Protein AF-A0A378AB92-F1 (afdb_monomer_lite)

pLDDT: mean 89.18, std 12.91, range [37.88, 97.5]

Radius of gyration: 15.55 Å; chains: 1; bounding box: 44×21×36 Å

Sequence (71 aa):
MSRYHVSSSEGQYEKDSGEQVLANKLGIATSDEMDEAELVLLEQLYQSVFEEQFPEGQLSVAMLKSWHRRC

InterPro domains:
  IPR036597 Fido-like domain superfamily [G3DSA:1.10.3290.10] (3-71)

Secondary structure (DSSP, 8-state):
--SS---SGGGPBPTTSTTSSB--TT----HHHHHHHHHHHHHHHHIIIIII----S---HHHHHHHHTT-

Organism: Klebsiella pneumoniae (NCBI:txid573)

Structure (mmCIF, N/CA/C/O backbone):
data_AF-A0A378AB92-F1
#
_entry.id   AF-A0A378AB92-F1
#
loop_
_atom_site.group_PDB
_atom_site.id
_atom_site.type_symbol
_atom_site.label_atom_id
_atom_site.label_alt_id
_atom_site.label_comp_id
_atom_site.label_asym_id
_atom_site.label_entity_id
_atom_site.label_seq_id
_atom_site.pdbx_PDB_ins_code
_atom_site.Cartn_x
_atom_site.Cartn_y
_atom_site.Cartn_z
_atom_site.occupancy
_atom_site.B_iso_or_equiv
_atom_site.auth_seq_id
_atom_site.auth_comp_id
_atom_site.auth_asym_id
_atom_site.auth_atom_id
_atom_site.pdbx_PDB_model_num
ATOM 1 N N . MET A 1 1 ? -25.649 -0.046 -0.597 1.00 37.88 1 MET A N 1
ATOM 2 C CA . MET A 1 1 ? -25.700 -1.449 -1.067 1.00 37.88 1 MET A CA 1
ATOM 3 C C . MET A 1 1 ? -24.753 -1.605 -2.247 1.00 37.88 1 MET A C 1
ATOM 5 O O . MET A 1 1 ? -25.003 -1.012 -3.291 1.00 37.88 1 MET A O 1
ATOM 9 N N . SER A 1 2 ? -23.640 -2.320 -2.056 1.00 48.53 2 SER A N 1
ATOM 10 C CA . SER A 1 2 ? -22.657 -2.574 -3.118 1.00 48.53 2 SER A CA 1
ATOM 11 C C . SER A 1 2 ? -23.255 -3.505 -4.178 1.00 48.53 2 SER A C 1
ATOM 13 O O . SER A 1 2 ? -23.816 -4.545 -3.844 1.00 48.53 2 SER A O 1
ATOM 15 N N . ARG A 1 3 ? -23.147 -3.127 -5.460 1.00 61.38 3 ARG A N 1
ATOM 16 C CA . ARG A 1 3 ? -23.619 -3.922 -6.615 1.00 61.38 3 ARG A CA 1
ATOM 17 C C . ARG A 1 3 ? -22.798 -5.194 -6.855 1.00 61.38 3 ARG A C 1
ATOM 19 O O . ARG A 1 3 ? -23.201 -6.018 -7.669 1.00 61.38 3 ARG A O 1
ATOM 26 N N . TYR A 1 4 ? -21.676 -5.351 -6.156 1.00 61.97 4 TYR A N 1
ATOM 27 C CA . TYR A 1 4 ? -20.774 -6.484 -6.289 1.00 61.97 4 TYR A CA 1
ATOM 28 C C . TYR A 1 4 ? -20.548 -7.101 -4.912 1.00 61.97 4 TYR A C 1
ATOM 30 O O . TYR A 1 4 ? -20.009 -6.456 -4.012 1.00 61.97 4 TYR A O 1
ATOM 38 N N . HIS A 1 5 ? -20.994 -8.345 -4.746 1.00 55.84 5 HIS A N 1
ATOM 39 C CA . HIS A 1 5 ? -20.635 -9.154 -3.591 1.00 55.84 5 HIS A CA 1
ATOM 40 C C . HIS A 1 5 ? -19.270 -9.783 -3.870 1.00 55.84 5 HIS A C 1
ATOM 42 O O . HIS A 1 5 ? -19.154 -10.679 -4.705 1.00 55.84 5 HIS A O 1
ATOM 48 N N . VAL A 1 6 ? -18.234 -9.269 -3.211 1.00 63.34 6 VAL A N 1
ATOM 49 C CA . VAL A 1 6 ? -16.893 -9.852 -3.248 1.00 63.34 6 VAL A CA 1
ATOM 50 C C . VAL A 1 6 ? -16.840 -10.882 -2.125 1.00 63.34 6 VAL A C 1
ATOM 52 O O . VAL A 1 6 ? -16.788 -10.527 -0.954 1.00 63.34 6 VAL A O 1
ATOM 55 N N . SER A 1 7 ? -16.944 -12.164 -2.475 1.00 58.22 7 SER A N 1
ATOM 56 C CA . SER A 1 7 ? -16.942 -13.268 -1.504 1.00 58.22 7 SER A CA 1
ATOM 57 C C . SER A 1 7 ? -15.538 -13.641 -1.008 1.00 58.22 7 SER A C 1
ATOM 59 O O . SER A 1 7 ? -15.410 -14.500 -0.138 1.00 58.22 7 SER A O 1
ATOM 61 N N . SER A 1 8 ? -14.483 -13.059 -1.590 1.00 66.12 8 SER A N 1
ATOM 62 C CA . SER A 1 8 ? -13.093 -13.250 -1.166 1.00 66.12 8 SER A CA 1
ATOM 63 C C . SER A 1 8 ? -12.728 -12.296 -0.023 1.00 66.12 8 SER A C 1
ATOM 65 O O . SER A 1 8 ? -13.418 -11.312 0.243 1.00 66.12 8 SER A O 1
ATOM 67 N N . SER A 1 9 ? -11.601 -12.568 0.639 1.00 70.00 9 SER A N 1
ATOM 68 C CA . SER A 1 9 ? -11.038 -11.699 1.681 1.00 70.00 9 SER A CA 1
ATOM 69 C C . SER A 1 9 ? -10.734 -10.275 1.196 1.00 70.00 9 SER A C 1
ATOM 71 O O . SER A 1 9 ? -10.591 -9.378 2.011 1.00 70.00 9 SER A O 1
ATOM 73 N N . GLU A 1 10 ? -10.664 -10.051 -0.118 1.00 70.69 10 GLU A N 1
ATOM 74 C CA . GLU A 1 10 ? -10.364 -8.750 -0.732 1.00 70.69 10 GLU A CA 1
ATOM 75 C C . GLU A 1 10 ? -11.491 -7.720 -0.557 1.00 70.69 10 GLU A C 1
ATOM 77 O O . GLU A 1 10 ? -11.256 -6.528 -0.707 1.00 70.69 10 GLU A O 1
ATOM 82 N N . GLY A 1 11 ? -12.713 -8.165 -0.251 1.00 81.00 11 GLY A N 1
ATOM 83 C CA . GLY A 1 11 ? -13.841 -7.282 0.061 1.00 81.00 11 GLY A CA 1
ATOM 84 C C . GLY A 1 11 ? -14.115 -7.129 1.555 1.00 81.00 11 GLY A C 1
ATOM 85 O O . GLY A 1 11 ? -15.141 -6.558 1.919 1.00 81.00 11 GLY A O 1
ATOM 86 N N . GLN A 1 12 ? -13.268 -7.703 2.414 1.00 90.19 12 GLN A N 1
ATOM 87 C CA . GLN A 1 12 ? -13.453 -7.657 3.860 1.00 90.19 12 GLN A CA 1
ATOM 88 C C . GLN A 1 12 ? -12.818 -6.400 4.443 1.00 90.19 12 GLN A C 1
ATOM 90 O O . GLN A 1 12 ? -11.784 -5.929 3.973 1.00 90.19 12 GLN A O 1
ATOM 95 N N . TYR A 1 13 ? -13.441 -5.891 5.497 1.00 93.38 13 TYR A N 1
ATOM 96 C CA . TYR A 1 13 ? -12.930 -4.777 6.278 1.00 93.38 13 TYR A CA 1
ATOM 97 C C . TYR A 1 13 ? -12.202 -5.287 7.512 1.00 93.38 13 TYR A C 1
ATOM 99 O O . TYR A 1 13 ? -12.553 -6.341 8.050 1.00 93.38 13 TYR A O 1
ATOM 107 N N . GLU A 1 14 ? -11.207 -4.530 7.963 1.00 95.56 14 GLU A N 1
ATOM 108 C CA . GLU A 1 14 ? -10.503 -4.846 9.196 1.00 95.56 14 GLU A CA 1
ATOM 109 C C . GLU A 1 14 ? -11.453 -4.706 10.385 1.00 95.56 14 GLU A C 1
ATOM 111 O O . GLU A 1 14 ? -12.372 -3.872 10.386 1.00 95.56 14 GLU A O 1
ATOM 116 N N . LYS A 1 15 ? -11.258 -5.541 11.404 1.00 93.19 15 LYS A N 1
ATOM 117 C CA . LYS A 1 15 ? -12.079 -5.464 12.608 1.00 93.19 15 LYS A CA 1
ATOM 118 C C . LYS A 1 15 ? -11.939 -4.072 13.239 1.00 93.19 15 LYS A C 1
ATOM 120 O O . LYS A 1 15 ? -10.862 -3.496 13.259 1.00 93.19 15 LYS A O 1
ATOM 125 N N . ASP A 1 16 ? -13.047 -3.542 13.754 1.00 93.25 16 ASP A N 1
ATOM 126 C CA . ASP A 1 16 ? -13.109 -2.245 14.443 1.00 93.25 16 ASP A CA 1
ATOM 127 C C . ASP A 1 16 ? -12.821 -1.018 13.540 1.00 93.25 16 ASP A C 1
ATOM 129 O O . ASP A 1 16 ? -12.773 0.105 14.031 1.00 93.25 16 ASP A O 1
ATOM 133 N N . SER A 1 17 ? -12.745 -1.201 12.212 1.00 92.56 17 SER A N 1
ATOM 134 C CA . SER A 1 17 ? -12.490 -0.119 11.239 1.00 92.56 17 SER A CA 1
ATOM 135 C C . SER A 1 17 ? -13.713 0.679 10.780 1.00 92.56 17 SER A C 1
ATOM 137 O O . SER A 1 17 ? -13.588 1.627 10.007 1.00 92.56 17 SER A O 1
ATOM 139 N N . GLY A 1 18 ? -14.924 0.279 11.178 1.00 92.00 18 GLY A N 1
ATOM 140 C CA . GLY A 1 18 ? -16.155 0.931 10.710 1.00 92.00 18 GLY A CA 1
ATOM 141 C C . GLY A 1 18 ? -16.346 0.874 9.187 1.00 92.00 18 GLY A C 1
ATOM 142 O O . GLY A 1 18 ? -16.879 1.815 8.600 1.00 92.00 18 GLY A O 1
ATOM 143 N N . GLU A 1 19 ? -15.881 -0.205 8.547 1.00 91.69 19 GLU A N 1
ATOM 144 C CA . GLU A 1 19 ? -15.913 -0.386 7.087 1.00 91.69 19 GLU A CA 1
ATOM 145 C C . GLU A 1 19 ? -15.114 0.678 6.307 1.00 91.69 19 GLU A C 1
ATOM 147 O O . GLU A 1 19 ? -15.395 0.943 5.138 1.00 91.69 19 GLU A O 1
ATOM 152 N N . GLN A 1 20 ? -14.125 1.311 6.950 1.00 92.00 20 GLN A N 1
ATOM 153 C CA . GLN A 1 20 ? -13.269 2.327 6.322 1.00 92.00 20 GLN A CA 1
ATOM 154 C C . GLN A 1 20 ? -11.920 1.777 5.859 1.00 92.00 20 GLN A C 1
ATOM 156 O O . GLN A 1 20 ? -11.325 2.325 4.935 1.00 92.00 20 GLN A O 1
ATOM 161 N N . VAL A 1 21 ? -11.445 0.691 6.472 1.00 94.25 21 VAL A N 1
ATOM 162 C CA . VAL 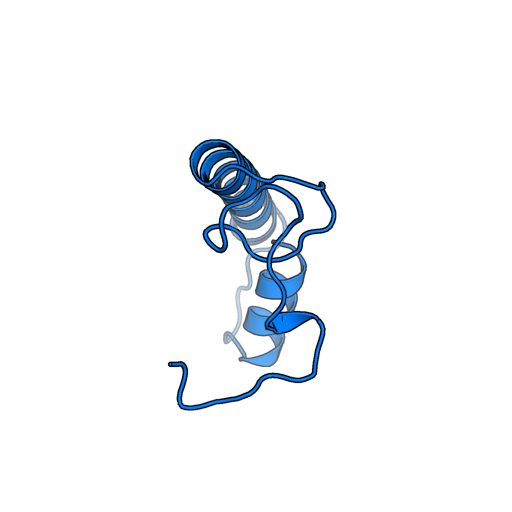A 1 21 ? -10.133 0.103 6.180 1.00 94.25 21 VAL A CA 1
ATOM 163 C C . VAL A 1 21 ? -10.310 -1.352 5.777 1.00 94.25 21 VAL A C 1
ATOM 165 O O . VAL A 1 21 ? -11.009 -2.112 6.451 1.00 94.25 21 VAL A O 1
ATOM 168 N N . LEU A 1 22 ? -9.703 -1.745 4.658 1.00 93.50 22 LEU A N 1
ATOM 169 C CA . LEU A 1 22 ? -9.720 -3.135 4.205 1.00 93.50 22 LEU A CA 1
ATOM 170 C C . LEU A 1 22 ? -8.910 -4.026 5.154 1.00 93.50 22 LEU A C 1
ATOM 172 O O . LEU A 1 22 ? -7.943 -3.584 5.780 1.00 93.50 22 LEU A O 1
ATOM 176 N N . ALA A 1 23 ? -9.301 -5.296 5.239 1.00 93.88 23 ALA A N 1
ATOM 177 C CA . ALA A 1 23 ? -8.580 -6.296 6.013 1.00 93.88 23 ALA A CA 1
ATOM 178 C C . ALA A 1 23 ? -7.112 -6.342 5.571 1.00 93.88 23 ALA A C 1
ATOM 180 O O . ALA A 1 23 ? -6.809 -6.465 4.379 1.00 93.88 23 ALA A O 1
ATOM 181 N N . ASN A 1 24 ? -6.197 -6.235 6.529 1.00 92.44 24 ASN A N 1
ATOM 182 C CA . ASN A 1 24 ? -4.780 -6.059 6.243 1.00 92.44 24 ASN A CA 1
ATOM 183 C C . ASN A 1 24 ? -3.911 -6.891 7.188 1.00 92.44 24 ASN A C 1
ATOM 185 O O . ASN A 1 24 ? -4.331 -7.366 8.237 1.00 92.44 24 ASN A O 1
ATOM 189 N N . LYS A 1 25 ? -2.653 -7.107 6.797 1.00 91.19 25 LYS A N 1
ATOM 190 C CA . LYS A 1 25 ? -1.736 -7.976 7.556 1.00 91.19 25 LYS A CA 1
ATOM 191 C C . LYS A 1 25 ? -1.264 -7.360 8.875 1.00 91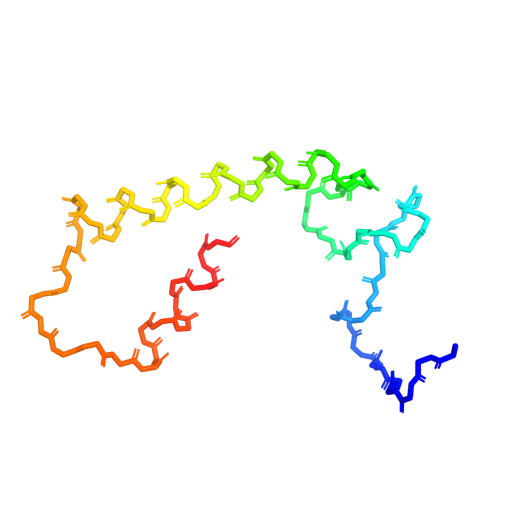.19 25 LYS A C 1
ATOM 193 O O . LYS A 1 25 ? -0.700 -8.084 9.691 1.00 91.19 25 LYS A O 1
ATOM 198 N N . LEU A 1 26 ? -1.440 -6.052 9.047 1.00 93.25 26 LEU A N 1
ATOM 199 C CA . LEU A 1 26 ? -0.968 -5.297 10.205 1.00 93.25 26 LEU A CA 1
ATOM 200 C C . LEU A 1 26 ? -2.065 -5.127 11.268 1.00 93.25 26 LEU A C 1
ATOM 202 O O . LEU A 1 26 ? -1.758 -4.721 12.383 1.00 93.25 26 LEU A O 1
ATOM 206 N N . GLY A 1 27 ? -3.316 -5.485 10.952 1.00 95.12 27 GLY A N 1
ATOM 207 C CA . GLY A 1 27 ? -4.464 -5.292 11.837 1.00 95.12 27 GLY A CA 1
ATOM 208 C C . GLY A 1 27 ? -4.835 -3.820 12.040 1.00 95.12 27 GLY A C 1
ATOM 209 O O . GLY A 1 27 ? -5.450 -3.487 13.050 1.00 95.12 27 GLY A O 1
ATOM 210 N N . ILE A 1 28 ? -4.440 -2.942 11.112 1.00 96.56 28 ILE A N 1
ATOM 211 C CA . ILE A 1 28 ? -4.699 -1.502 11.183 1.00 96.56 28 ILE A CA 1
ATOM 212 C C . ILE A 1 28 ? -6.185 -1.250 10.938 1.00 96.56 28 ILE A C 1
ATOM 214 O O . ILE A 1 28 ? -6.712 -1.591 9.880 1.00 96.56 28 ILE A O 1
ATOM 218 N N . ALA A 1 29 ? -6.854 -0.635 11.909 1.00 96.94 29 ALA A N 1
ATOM 219 C CA . ALA A 1 29 ? -8.286 -0.356 11.839 1.00 96.94 29 ALA A CA 1
ATOM 220 C C . ALA A 1 29 ? -8.601 1.104 11.479 1.00 96.94 29 ALA A C 1
ATOM 222 O O . ALA A 1 29 ? -9.738 1.409 11.128 1.00 96.94 29 ALA A O 1
ATOM 223 N N . THR A 1 30 ? -7.630 2.015 11.566 1.00 97.44 30 THR A N 1
ATOM 224 C CA . THR A 1 30 ? -7.860 3.446 11.319 1.00 97.44 30 THR A CA 1
ATOM 225 C C . THR A 1 30 ? -7.302 3.875 9.967 1.00 97.44 30 THR A C 1
ATOM 227 O O . THR A 1 30 ? -6.248 3.399 9.552 1.00 97.44 30 THR A O 1
ATOM 230 N N . SER A 1 31 ? -8.025 4.747 9.259 1.00 95.56 31 SER A N 1
ATOM 231 C CA . SER A 1 31 ? -7.603 5.223 7.936 1.00 95.56 31 SER A CA 1
ATOM 232 C C . SER A 1 31 ? -6.304 6.021 8.006 1.00 95.56 31 SER A C 1
ATOM 234 O O . SER A 1 31 ? -5.426 5.781 7.193 1.00 95.56 31 SER A O 1
ATOM 236 N N . ASP A 1 32 ? -6.141 6.876 9.018 1.00 97.50 32 ASP A N 1
ATOM 237 C CA . ASP A 1 32 ? -4.927 7.685 9.182 1.00 97.50 32 ASP A CA 1
ATOM 238 C C . ASP A 1 32 ? -3.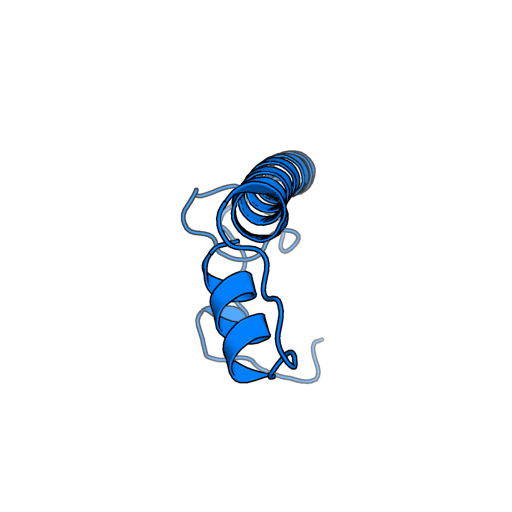674 6.802 9.350 1.00 97.50 32 ASP A C 1
ATOM 240 O O . ASP A 1 32 ? -2.654 7.028 8.705 1.00 97.50 32 ASP A O 1
ATOM 244 N N . GLU A 1 33 ? -3.757 5.743 10.162 1.00 97.44 33 GLU A N 1
ATOM 245 C CA . GLU A 1 33 ? -2.651 4.793 10.346 1.00 97.44 33 GLU A CA 1
ATOM 246 C C . GLU A 1 33 ? -2.395 3.951 9.084 1.00 97.44 33 GLU A C 1
ATOM 248 O O . GLU A 1 33 ? -1.250 3.606 8.790 1.00 97.44 33 GLU A O 1
ATOM 253 N N . MET A 1 34 ? -3.444 3.631 8.315 1.00 96.25 34 MET A N 1
ATOM 254 C CA . MET A 1 34 ? -3.296 2.933 7.035 1.00 96.25 34 MET A CA 1
ATOM 255 C C . MET A 1 34 ? -2.569 3.813 6.017 1.00 96.25 34 MET A C 1
ATOM 257 O O . MET A 1 34 ? -1.627 3.347 5.381 1.00 96.25 34 MET A O 1
ATOM 261 N N . ASP A 1 35 ? -2.953 5.086 5.914 1.00 96.44 35 ASP A N 1
ATOM 262 C CA . ASP A 1 35 ? -2.323 6.055 5.018 1.00 96.44 35 ASP A CA 1
ATOM 263 C C . ASP A 1 35 ? -0.832 6.234 5.358 1.00 96.44 35 ASP A C 1
ATOM 265 O O . ASP A 1 35 ? 0.020 6.266 4.466 1.00 96.44 35 ASP A O 1
ATOM 269 N N . GLU A 1 36 ? -0.489 6.295 6.650 1.00 97.12 36 GLU A N 1
ATOM 270 C CA . GLU A 1 36 ? 0.905 6.346 7.106 1.00 97.12 36 GLU A CA 1
ATOM 271 C C . GLU A 1 36 ? 1.683 5.074 6.737 1.00 97.12 36 GLU A C 1
ATOM 273 O O . GLU A 1 36 ? 2.810 5.155 6.235 1.00 97.12 36 GLU A O 1
ATOM 278 N N . ALA A 1 37 ? 1.094 3.893 6.948 1.00 95.88 37 ALA A N 1
ATOM 279 C CA . ALA A 1 37 ? 1.722 2.622 6.601 1.00 95.88 37 ALA A CA 1
ATOM 280 C C . ALA A 1 37 ? 1.948 2.484 5.084 1.00 95.88 37 ALA A C 1
ATOM 282 O O . ALA A 1 37 ? 3.031 2.069 4.657 1.00 95.88 37 ALA A O 1
ATOM 283 N N . GLU A 1 38 ? 0.964 2.869 4.267 1.00 95.00 38 GLU A N 1
ATOM 284 C CA . GLU A 1 38 ? 1.079 2.885 2.806 1.00 95.00 38 GLU A CA 1
ATOM 285 C C . GLU A 1 38 ? 2.175 3.847 2.338 1.00 95.00 38 GLU A C 1
ATOM 287 O O . GLU A 1 38 ? 2.969 3.494 1.464 1.00 95.00 38 GLU A O 1
ATOM 292 N N . LEU A 1 39 ? 2.282 5.031 2.947 1.00 96.62 39 LEU A N 1
ATOM 293 C CA . LEU A 1 39 ? 3.316 6.005 2.599 1.00 96.62 39 LEU A CA 1
ATOM 294 C C . LEU A 1 39 ? 4.729 5.440 2.805 1.00 96.62 39 LEU A C 1
ATOM 296 O O . LEU A 1 39 ? 5.589 5.596 1.934 1.00 96.62 39 LEU A O 1
ATOM 300 N N . VAL A 1 40 ? 4.959 4.735 3.917 1.00 96.56 40 VAL A N 1
ATOM 301 C CA . VAL A 1 40 ? 6.247 4.080 4.200 1.00 96.56 40 VAL A CA 1
ATOM 302 C C . VAL A 1 40 ? 6.555 2.990 3.169 1.00 96.56 40 VAL A C 1
ATOM 304 O O . VAL A 1 40 ? 7.681 2.900 2.675 1.00 96.56 40 VAL A O 1
ATOM 307 N N . LEU A 1 41 ? 5.570 2.161 2.815 1.00 95.94 41 LEU A N 1
ATOM 308 C CA . LEU A 1 41 ? 5.744 1.090 1.827 1.00 95.94 41 LEU A CA 1
ATOM 309 C C . LEU A 1 41 ? 6.021 1.647 0.423 1.00 95.94 41 LEU A C 1
ATOM 311 O O . LEU A 1 41 ? 6.871 1.118 -0.300 1.00 95.94 41 LEU A O 1
ATOM 315 N N . LEU A 1 42 ? 5.373 2.755 0.059 1.00 96.00 42 LEU A N 1
ATOM 316 C CA . LEU A 1 42 ? 5.627 3.468 -1.190 1.00 96.00 42 LEU A CA 1
ATOM 317 C C . LEU A 1 42 ? 7.044 4.045 -1.249 1.00 96.00 42 LEU A C 1
ATOM 319 O O . LEU A 1 42 ? 7.698 3.927 -2.287 1.00 96.00 42 LEU A O 1
ATOM 323 N N . GLU A 1 43 ? 7.545 4.625 -0.156 1.00 96.44 43 GLU A N 1
ATOM 324 C CA . GLU A 1 43 ? 8.922 5.126 -0.084 1.00 96.44 43 GLU A CA 1
ATOM 325 C C . GLU A 1 43 ? 9.944 3.991 -0.264 1.00 96.44 43 GLU A C 1
ATOM 327 O O . GLU A 1 43 ? 10.873 4.105 -1.068 1.00 96.44 43 GLU A O 1
ATOM 332 N N . GLN A 1 44 ? 9.736 2.855 0.408 1.00 96.19 44 GLN A N 1
ATOM 333 C CA . GLN A 1 44 ? 10.594 1.674 0.254 1.00 96.19 44 GLN A CA 1
ATOM 334 C C . GLN A 1 44 ? 10.570 1.128 -1.178 1.00 96.19 44 GLN A C 1
ATOM 336 O O . GLN A 1 44 ? 11.609 0.751 -1.733 1.00 96.19 44 GLN A O 1
ATOM 341 N N . LEU A 1 45 ? 9.388 1.086 -1.802 1.00 96.06 45 LEU A N 1
ATOM 342 C CA . LEU A 1 45 ? 9.262 0.665 -3.192 1.00 96.06 45 LEU A CA 1
ATOM 343 C C . LEU A 1 45 ? 9.993 1.634 -4.126 1.00 96.06 45 LEU A C 1
ATOM 345 O O . LEU A 1 45 ? 10.672 1.179 -5.047 1.00 96.06 45 LEU A O 1
ATOM 349 N N . TYR A 1 46 ? 9.883 2.941 -3.882 1.00 95.69 46 TYR A N 1
ATOM 350 C CA . TYR A 1 46 ? 10.577 3.962 -4.657 1.00 95.69 46 TYR A CA 1
ATOM 351 C C . TYR A 1 46 ? 12.092 3.760 -4.608 1.00 95.69 46 TYR A C 1
ATOM 353 O O . TYR A 1 46 ? 12.709 3.638 -5.663 1.00 95.69 46 TYR A O 1
ATOM 361 N N . GLN A 1 47 ? 12.680 3.642 -3.415 1.00 96.75 47 GLN A N 1
ATOM 362 C CA . GLN A 1 47 ? 14.121 3.407 -3.259 1.00 96.75 47 GLN A CA 1
ATOM 363 C C . GLN A 1 47 ? 14.552 2.139 -4.004 1.00 96.75 47 GLN A C 1
ATOM 365 O O . GLN A 1 47 ? 15.478 2.159 -4.814 1.00 96.75 47 GLN A O 1
ATOM 370 N N . SER A 1 48 ? 13.819 1.038 -3.831 1.00 95.62 48 SER A N 1
ATOM 371 C CA . SER A 1 48 ? 14.204 -0.216 -4.474 1.00 95.62 48 SER A CA 1
ATOM 372 C C . SER A 1 48 ? 14.066 -0.188 -6.001 1.00 95.62 48 SER A C 1
ATOM 374 O O . SER A 1 48 ? 14.884 -0.775 -6.708 1.00 95.62 48 SER A O 1
ATOM 376 N N . VAL A 1 49 ? 13.052 0.495 -6.540 1.00 95.06 49 VAL A N 1
ATOM 377 C CA . VAL A 1 49 ? 12.865 0.606 -7.994 1.00 95.06 49 VAL A CA 1
ATOM 378 C C . VAL A 1 49 ? 13.820 1.622 -8.603 1.00 95.06 49 VAL A C 1
ATOM 380 O O . VAL A 1 49 ? 14.373 1.345 -9.656 1.00 95.06 49 VAL A O 1
ATOM 383 N N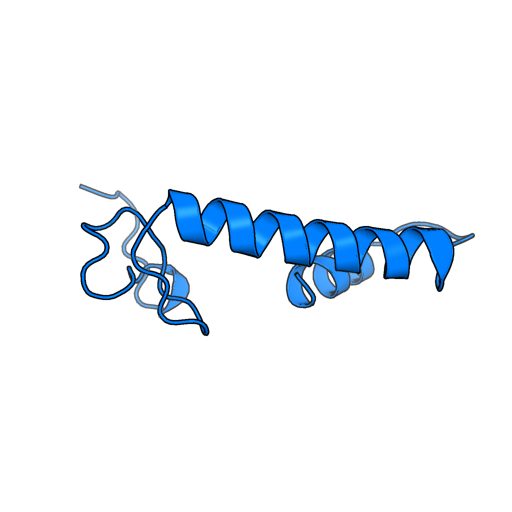 . PHE A 1 50 ? 14.012 2.789 -7.998 1.00 94.12 50 PHE A N 1
ATOM 384 C CA . PHE A 1 50 ? 14.744 3.888 -8.630 1.00 94.12 50 PHE A CA 1
ATOM 385 C C . PHE A 1 50 ? 16.219 3.956 -8.255 1.00 94.12 50 PHE A C 1
ATOM 387 O O . PHE A 1 50 ? 17.020 4.388 -9.081 1.00 94.12 50 PHE A O 1
ATOM 394 N N . GLU A 1 51 ? 16.590 3.526 -7.052 1.00 93.94 51 GLU A N 1
ATOM 395 C CA . GLU A 1 51 ? 17.967 3.632 -6.564 1.00 93.94 51 GLU A CA 1
ATOM 396 C C . GLU A 1 51 ? 18.721 2.304 -6.681 1.00 93.94 51 GLU A C 1
ATOM 398 O O . GLU A 1 51 ? 19.894 2.296 -7.049 1.00 93.94 51 GLU A O 1
ATOM 403 N N . GLU A 1 52 ? 18.057 1.174 -6.421 1.00 93.06 52 GLU A N 1
ATOM 404 C CA . GLU A 1 52 ? 18.717 -0.140 -6.419 1.00 93.06 52 GLU A CA 1
ATOM 405 C C . GLU A 1 52 ? 18.595 -0.890 -7.752 1.00 93.06 52 GLU A C 1
ATOM 407 O O . GLU A 1 52 ? 19.553 -1.512 -8.211 1.00 93.06 52 GLU A O 1
ATOM 412 N N . GLN A 1 53 ? 17.396 -0.907 -8.345 1.00 91.69 53 GLN A N 1
ATOM 413 C CA . GLN A 1 53 ? 17.043 -1.812 -9.446 1.00 91.69 53 GLN A CA 1
ATOM 414 C C . GLN A 1 53 ? 16.264 -1.087 -10.545 1.00 91.69 53 GLN A C 1
ATOM 416 O O . GLN A 1 53 ? 15.191 -1.532 -10.968 1.00 91.69 53 GLN A O 1
ATOM 421 N N . PHE A 1 54 ? 16.821 0.028 -11.019 1.00 92.62 54 PHE A N 1
ATOM 422 C CA . PHE A 1 54 ? 16.182 0.817 -12.063 1.00 92.62 54 PHE A CA 1
ATOM 423 C C . PHE A 1 54 ? 16.063 0.031 -13.374 1.00 92.62 54 PHE A C 1
ATOM 425 O O . PHE A 1 54 ? 17.070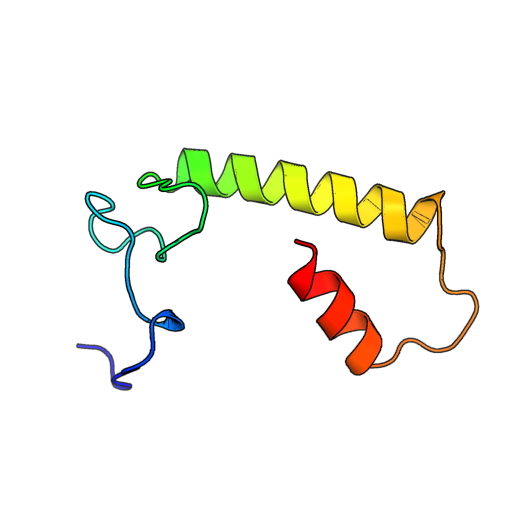 -0.430 -13.918 1.00 92.62 54 PHE A O 1
ATOM 432 N N . PRO A 1 55 ? 14.843 -0.150 -13.910 1.00 92.38 55 PRO A N 1
ATOM 433 C CA . PRO A 1 55 ? 14.666 -0.863 -15.160 1.00 92.38 55 PRO A CA 1
ATOM 434 C C . PRO A 1 55 ? 15.103 0.019 -16.336 1.00 92.38 55 PRO A C 1
ATOM 436 O O . PRO A 1 55 ? 14.409 0.955 -16.718 1.00 92.38 55 PRO A O 1
ATOM 439 N N . GLU A 1 56 ? 16.223 -0.325 -16.970 1.00 92.25 56 GLU A N 1
ATOM 440 C CA . GLU A 1 56 ? 16.718 0.365 -18.176 1.00 92.25 56 GLU A CA 1
ATOM 441 C C . GLU A 1 56 ? 15.960 -0.027 -19.466 1.00 92.25 56 GLU A C 1
ATOM 443 O O . GLU A 1 56 ? 16.183 0.539 -20.536 1.00 92.25 56 GLU A O 1
ATOM 448 N N . GLY A 1 57 ? 15.066 -1.020 -19.384 1.00 91.12 57 GLY A N 1
ATOM 449 C CA . GLY A 1 57 ? 14.309 -1.572 -20.510 1.00 91.12 57 GLY A CA 1
ATOM 450 C C . GLY A 1 57 ? 12.829 -1.174 -20.542 1.00 91.12 57 GLY A C 1
ATOM 451 O O . GLY A 1 57 ? 12.359 -0.318 -19.798 1.00 91.12 57 GLY A O 1
ATOM 452 N N . GLN A 1 58 ? 12.055 -1.833 -21.411 1.00 94.88 58 GLN A N 1
ATOM 453 C CA . GLN A 1 58 ? 10.607 -1.618 -21.472 1.00 94.88 58 GLN A CA 1
ATOM 454 C C . GLN A 1 58 ? 9.912 -2.095 -20.194 1.00 94.88 58 GLN A C 1
ATOM 456 O O . GLN A 1 58 ? 10.108 -3.223 -19.736 1.00 94.88 58 GLN A O 1
ATOM 461 N N . LEU A 1 59 ? 9.024 -1.254 -19.667 1.00 95.69 59 LEU A N 1
ATOM 462 C CA . LEU A 1 59 ? 8.137 -1.631 -18.574 1.00 95.69 59 LEU A CA 1
ATOM 463 C C . LEU A 1 59 ? 7.094 -2.638 -19.070 1.00 95.69 59 LEU A C 1
ATOM 465 O O . LEU A 1 59 ? 6.508 -2.478 -20.140 1.00 95.69 59 LEU A O 1
ATOM 469 N N . SER A 1 60 ? 6.820 -3.657 -18.257 1.00 96.25 60 SER A N 1
ATOM 470 C CA . SER A 1 60 ? 5.754 -4.625 -18.521 1.00 96.25 60 SER A CA 1
ATOM 471 C C . SER A 1 60 ? 4.717 -4.617 -17.405 1.00 96.25 60 SER A C 1
ATOM 473 O O . SER A 1 60 ? 5.026 -4.353 -16.244 1.00 96.25 60 SER A O 1
ATOM 475 N N . VAL A 1 61 ? 3.478 -4.988 -17.735 1.00 97.12 61 VAL A N 1
ATOM 476 C CA . VAL A 1 61 ? 2.400 -5.132 -16.739 1.00 97.12 61 VAL A CA 1
ATOM 477 C C . VAL A 1 61 ? 2.767 -6.159 -15.664 1.00 97.12 61 VAL A C 1
ATOM 479 O O . VAL A 1 61 ? 2.414 -5.986 -14.501 1.00 97.12 61 VAL A O 1
ATOM 482 N N . ALA A 1 62 ? 3.491 -7.221 -16.027 1.00 96.62 62 ALA A N 1
ATOM 483 C CA . ALA A 1 62 ? 3.961 -8.215 -15.066 1.00 96.62 62 ALA A CA 1
ATOM 484 C C . ALA A 1 62 ? 4.916 -7.602 -14.029 1.00 96.62 62 ALA A C 1
ATOM 486 O O . ALA A 1 62 ? 4.815 -7.928 -12.848 1.00 96.62 62 ALA A O 1
ATOM 487 N N . MET A 1 63 ? 5.782 -6.678 -14.459 1.00 95.00 63 MET A N 1
ATOM 488 C CA . MET A 1 63 ? 6.688 -5.949 -13.572 1.00 95.00 63 MET A CA 1
ATOM 489 C C . MET A 1 63 ? 5.934 -4.976 -12.661 1.00 95.00 63 MET A C 1
ATOM 491 O O . MET A 1 63 ? 6.136 -4.984 -11.455 1.00 95.00 63 MET A O 1
ATOM 495 N N . LEU A 1 64 ? 4.971 -4.222 -13.197 1.00 94.75 64 LEU A N 1
ATOM 496 C CA . LEU A 1 64 ? 4.133 -3.341 -12.371 1.00 94.75 64 LEU A CA 1
ATOM 497 C C . LEU A 1 64 ? 3.347 -4.129 -11.308 1.00 94.75 64 LEU A C 1
ATOM 499 O O . 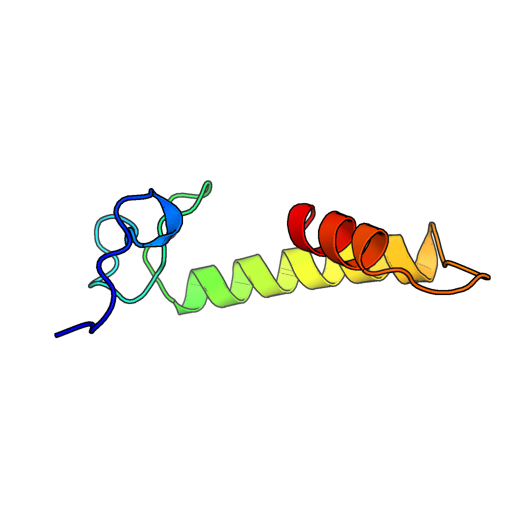LEU A 1 64 ? 3.241 -3.706 -10.159 1.00 94.75 64 LEU A O 1
ATOM 503 N N . LYS A 1 65 ? 2.841 -5.319 -11.659 1.00 95.88 65 LYS A N 1
ATOM 504 C CA . LYS A 1 65 ? 2.161 -6.209 -10.707 1.00 95.88 65 LYS A CA 1
ATOM 505 C C . LYS A 1 65 ? 3.096 -6.763 -9.634 1.00 95.88 65 LYS A C 1
ATOM 507 O O . LYS A 1 65 ? 2.626 -7.026 -8.531 1.00 95.88 65 LYS A O 1
ATOM 512 N N . SER A 1 66 ? 4.376 -6.993 -9.932 1.00 94.50 66 SER A N 1
ATOM 513 C CA . SER A 1 66 ? 5.323 -7.448 -8.909 1.00 94.50 66 SER A CA 1
ATOM 514 C C . SER A 1 66 ? 5.661 -6.324 -7.931 1.00 94.50 66 SER A C 1
ATOM 516 O O . SER A 1 66 ? 5.737 -6.588 -6.736 1.00 94.50 66 SER A O 1
ATOM 518 N N . TRP A 1 67 ? 5.765 -5.079 -8.402 1.00 95.12 67 TRP A N 1
ATOM 519 C CA . TRP A 1 67 ? 5.926 -3.897 -7.551 1.00 95.12 67 TRP A CA 1
ATOM 520 C C . TRP A 1 67 ? 4.722 -3.671 -6.635 1.00 95.12 67 TRP A C 1
ATOM 522 O O . TRP A 1 67 ? 4.897 -3.558 -5.428 1.00 95.12 67 TRP A O 1
ATOM 532 N N . HIS A 1 68 ? 3.501 -3.739 -7.174 1.00 92.75 68 HIS A N 1
ATOM 533 C CA . HIS A 1 68 ? 2.271 -3.613 -6.382 1.00 92.75 68 HIS A CA 1
ATOM 534 C C . HIS A 1 68 ? 2.138 -4.685 -5.286 1.00 92.75 68 HIS A C 1
ATOM 536 O O . HIS A 1 68 ? 1.424 -4.481 -4.322 1.00 92.75 68 HIS A O 1
ATOM 542 N N . ARG A 1 69 ? 2.768 -5.858 -5.419 1.00 91.06 69 ARG A N 1
ATOM 543 C CA . ARG A 1 69 ? 2.727 -6.900 -4.370 1.00 91.06 69 ARG A CA 1
ATOM 544 C C . ARG A 1 69 ? 3.756 -6.692 -3.256 1.00 91.06 69 ARG A C 1
ATOM 546 O O . ARG A 1 69 ? 3.746 -7.459 -2.294 1.00 91.06 69 ARG A O 1
ATOM 553 N N . ARG A 1 70 ? 4.716 -5.790 -3.470 1.00 88.25 70 ARG A N 1
ATOM 554 C CA . ARG A 1 70 ? 5.792 -5.461 -2.527 1.00 88.25 70 ARG A CA 1
ATOM 555 C C . ARG A 1 70 ? 5.440 -4.249 -1.668 1.00 88.25 70 ARG A C 1
ATOM 557 O O . ARG A 1 70 ? 5.963 -4.160 -0.565 1.00 88.25 70 ARG A O 1
ATOM 564 N N . CYS A 1 71 ? 4.610 -3.357 -2.207 1.00 81.00 71 CYS A N 1
ATOM 565 C CA . CYS A 1 71 ? 3.810 -2.420 -1.431 1.00 81.00 71 CYS A CA 1
ATOM 566 C C . CYS A 1 71 ? 2.631 -3.177 -0.804 1.00 81.00 71 CYS A C 1
ATOM 568 O O . CYS A 1 71 ? 2.213 -2.778 0.295 1.00 81.00 71 CYS A O 1
#

Foldseek 3Di:
DDPDDDPDLQCAAQPPQPSPHRHDPVSDNHPVVVVVVVVVQVVVLCCCQPVPNPDPDDDDPVNVVVSVVSD